Protein AF-0000000074028598 (afdb_homodimer)

Sequence (174 aa):
MNNLSNNKKEKDLVGKNFYDTMQKDMEGMIEFYQQHVELLEELKPTTNSDKKIKRETEMEMLRALTYRTEYFVYQLKSKVEKMSRPIMNNLSNNKKEKDLVGKNFYDTMQKDMEGMIEFYQQHVELLEELKPTTNSDKKIKRETEMEMLRALTYRTEYFVYQLKSKVEKMSRPI

Foldseek 3Di:
DVVVVVVVVVVVVVVVVVVVVVVVLVVVVVVVVVVLVVVVVVLPDPDPVSVVVSVVVVVVSVVVNVVSVVVVVVVVVVVVVVVPDDD/DVVVVVVVVVVVVVVVVVVVVVVVLVVVLVVVVVVLVVVVVVLPDPDPVSVVVSVVVVVVSVVVNVVSVVVSVVVVVVVVVVVPDDD

Organism: NCBI:txid312168

Nearest PDB structures (foldseek):
  7ey7-assembly1_A  TM=5.158E-01  e=6.981E+00  Escherichia phage T7
  7ey7-assembly1_A  TM=6.216E-01  e=5.497E+00  Escherichia phage T7
  9jz0-assembly1_1  TM=6.274E-01  e=9.938E+00  Escherichia phage T7
  7xw8-assembly1_A  TM=6.326E-01  e=9.229E+00  Homo sapiens

Structure (mmCIF, N/CA/C/O backbone):
data_AF-0000000074028598-model_v1
#
loop_
_entity.id
_entity.type
_entity.pdbx_description
1 polymer 'Uncharacterized protein'
#
loop_
_atom_site.group_PDB
_atom_site.id
_atom_site.type_symbol
_atom_site.label_atom_id
_atom_site.label_alt_id
_atom_site.label_comp_id
_atom_site.label_asym_id
_atom_site.label_entity_id
_atom_site.label_seq_id
_atom_site.pdbx_PDB_ins_code
_atom_site.Cartn_x
_atom_site.Cartn_y
_atom_site.Cartn_z
_atom_site.occupancy
_atom_site.B_iso_or_equiv
_atom_site.auth_seq_id
_atom_site.auth_comp_id
_atom_site.auth_asym_id
_atom_site.auth_atom_id
_atom_site.pdbx_PDB_model_num
ATOM 1 N N . MET A 1 1 ? -2.615 -35.281 -29.109 1 50.69 1 MET A N 1
ATOM 2 C CA . MET A 1 1 ? -1.271 -34.781 -28.828 1 50.69 1 MET A CA 1
ATOM 3 C C . MET A 1 1 ? -1.235 -33.281 -28.906 1 50.69 1 MET A C 1
ATOM 5 O O . MET A 1 1 ? -0.369 -32.625 -28.297 1 50.69 1 MET A O 1
ATOM 9 N N . ASN A 1 2 ? -1.992 -32.562 -29.906 1 55.59 2 ASN A N 1
ATOM 10 C CA . ASN A 1 2 ? -2 -31.125 -30.156 1 55.59 2 ASN A CA 1
ATOM 11 C C . ASN A 1 2 ? -2.67 -30.375 -29.016 1 55.59 2 ASN A C 1
ATOM 13 O O . ASN A 1 2 ? -2.363 -29.203 -28.781 1 55.59 2 ASN A O 1
ATOM 17 N N . ASN A 1 3 ? -3.635 -30.984 -28.438 1 58.72 3 ASN A N 1
ATOM 18 C CA . ASN A 1 3 ? -4.383 -30.281 -27.406 1 58.72 3 ASN A CA 1
ATOM 19 C C . ASN A 1 3 ? -3.572 -30.125 -26.125 1 58.72 3 ASN A C 1
ATOM 21 O O . ASN A 1 3 ? -3.842 -29.25 -25.312 1 58.72 3 ASN A O 1
ATOM 25 N N . LEU A 1 4 ? -2.713 -31.219 -25.844 1 54.94 4 LEU A N 1
ATOM 26 C CA . LEU A 1 4 ? -1.902 -31.109 -24.641 1 54.94 4 LEU A CA 1
ATOM 27 C C . LEU A 1 4 ? -0.91 -29.969 -24.734 1 54.94 4 LEU A C 1
ATOM 29 O O . LEU A 1 4 ? -0.64 -29.281 -23.75 1 54.94 4 LEU A O 1
ATOM 33 N N . SER A 1 5 ? -0.391 -29.797 -25.969 1 56.5 5 SER A N 1
ATOM 34 C CA . SER A 1 5 ? 0.577 -28.734 -26.141 1 56.5 5 SER A CA 1
ATOM 35 C C . SER A 1 5 ? -0.082 -27.359 -26 1 56.5 5 SER A C 1
ATOM 37 O O . SER A 1 5 ? 0.536 -26.422 -25.5 1 56.5 5 SER A O 1
ATOM 39 N N . ASN A 1 6 ? -1.291 -27.281 -26.547 1 54.94 6 ASN A N 1
ATOM 40 C CA . ASN A 1 6 ? -1.991 -26 -26.453 1 54.94 6 ASN A CA 1
ATOM 41 C C . ASN A 1 6 ? -2.361 -25.672 -25 1 54.94 6 ASN A C 1
ATOM 43 O O . ASN A 1 6 ? -2.361 -24.516 -24.609 1 54.94 6 ASN A O 1
ATOM 47 N N . ASN A 1 7 ? -2.725 -26.719 -24.281 1 50.16 7 ASN A N 1
ATOM 48 C CA . ASN A 1 7 ? -3.07 -26.469 -22.891 1 50.16 7 ASN A CA 1
ATOM 49 C C . ASN A 1 7 ? -1.851 -26.047 -22.078 1 50.16 7 ASN A C 1
ATOM 51 O O . ASN A 1 7 ? -1.97 -25.266 -21.125 1 50.16 7 ASN A O 1
ATOM 55 N N . LYS A 1 8 ? -0.751 -26.734 -22.391 1 53.56 8 LYS A N 1
ATOM 56 C CA . LYS A 1 8 ? 0.471 -26.344 -21.688 1 53.56 8 LYS A CA 1
ATOM 57 C C . LYS A 1 8 ? 0.85 -24.906 -22 1 53.56 8 LYS A C 1
ATOM 59 O O . LYS A 1 8 ? 1.271 -24.156 -21.109 1 53.56 8 LYS A O 1
ATOM 64 N N . LYS A 1 9 ? 0.757 -24.625 -23.266 1 55.47 9 LYS A N 1
ATOM 65 C CA . LYS A 1 9 ? 1.09 -23.25 -23.672 1 55.47 9 LYS A CA 1
ATOM 66 C C . LYS A 1 9 ? 0.154 -22.25 -23.016 1 55.47 9 LYS A C 1
ATOM 68 O O . LYS A 1 9 ? 0.575 -21.141 -22.656 1 55.47 9 LYS A O 1
ATOM 73 N N . GLU A 1 10 ? -1.093 -22.625 -22.844 1 50.62 10 GLU A N 1
ATOM 74 C CA . GLU A 1 10 ? -2.059 -21.703 -22.25 1 50.62 10 GLU A CA 1
ATOM 75 C C . GLU A 1 10 ? -1.789 -21.516 -20.75 1 50.62 10 GLU A C 1
ATOM 77 O O . GLU A 1 10 ? -1.885 -20.406 -20.234 1 50.62 10 GLU A O 1
ATOM 82 N N . LYS A 1 11 ? -1.539 -22.594 -20.109 1 53.56 11 LYS A N 1
ATOM 83 C CA . LYS A 1 11 ? -1.262 -22.469 -18.688 1 53.56 11 LYS A CA 1
ATOM 84 C C . LYS A 1 11 ? 0.019 -21.688 -18.438 1 53.56 11 LYS A C 1
ATOM 86 O O . LYS A 1 11 ? 0.097 -20.906 -17.484 1 53.56 11 LYS A O 1
ATOM 91 N N . ASP A 1 12 ? 0.978 -21.969 -19.219 1 52.69 12 ASP A N 1
ATOM 92 C CA . ASP A 1 12 ? 2.238 -21.25 -19.109 1 52.69 12 ASP A CA 1
ATOM 93 C C . ASP A 1 12 ? 2.029 -19.75 -19.297 1 52.69 12 ASP A C 1
ATOM 95 O O . ASP A 1 12 ? 2.658 -18.938 -18.609 1 52.69 12 ASP A O 1
ATOM 99 N N . LEU A 1 13 ? 1.139 -19.516 -20.188 1 50.75 13 LEU A N 1
ATOM 100 C CA . LEU A 1 13 ? 0.844 -18.109 -20.438 1 50.75 13 LEU A CA 1
ATOM 101 C C . LEU A 1 13 ? 0.123 -17.484 -19.25 1 50.75 13 LEU A C 1
ATOM 103 O O . LEU A 1 13 ? 0.342 -16.312 -18.938 1 50.75 13 LEU A O 1
ATOM 107 N N . VAL A 1 14 ? -0.7 -18.359 -18.688 1 50.16 14 VAL A N 1
ATOM 108 C CA . VAL A 1 14 ? -1.497 -17.828 -17.594 1 50.16 14 VAL A CA 1
ATOM 109 C C . VAL A 1 14 ? -0.593 -17.516 -16.406 1 50.16 14 VAL A C 1
ATOM 111 O O . VAL A 1 14 ? -0.738 -16.453 -15.766 1 50.16 14 VAL A O 1
ATOM 114 N N . GLY A 1 15 ? 0.356 -18.453 -16.078 1 53.25 15 GLY A N 1
ATOM 115 C CA . GLY A 1 15 ? 1.267 -18.234 -14.977 1 53.25 15 GLY A CA 1
ATOM 116 C C . GLY A 1 15 ? 2.098 -16.969 -15.125 1 53.25 15 GLY A C 1
ATOM 117 O O . GLY A 1 15 ? 2.303 -16.234 -14.164 1 53.25 15 GLY A O 1
ATOM 118 N N . LYS A 1 16 ? 2.695 -16.859 -16.375 1 57.28 16 LYS A N 1
ATOM 119 C CA . LYS A 1 16 ? 3.502 -15.68 -16.672 1 57.28 16 LYS A CA 1
ATOM 120 C C . LYS A 1 16 ? 2.693 -14.398 -16.484 1 57.28 16 LYS A C 1
ATOM 122 O O . LYS A 1 16 ? 3.199 -13.422 -15.938 1 57.28 16 LYS A O 1
ATOM 127 N N . ASN A 1 17 ? 1.341 -14.648 -16.5 1 78.19 17 ASN A N 1
ATOM 128 C CA . ASN A 1 17 ? 0.478 -13.469 -16.453 1 78.19 17 ASN A CA 1
ATOM 129 C C . ASN A 1 17 ? 0.229 -13.023 -15.016 1 78.19 17 ASN A C 1
ATOM 131 O O . ASN A 1 17 ? 0.293 -11.828 -14.711 1 78.19 17 ASN A O 1
ATOM 135 N N . PHE A 1 18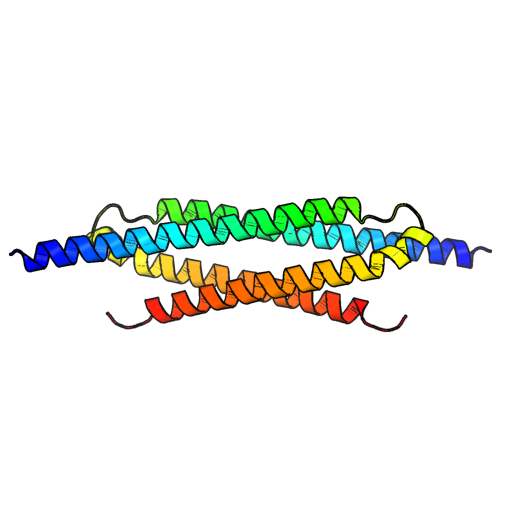 ? 0.34 -14.031 -14.086 1 83.69 18 PHE A N 1
ATOM 136 C CA . PHE A 1 18 ? 0.093 -13.695 -12.688 1 83.69 18 PHE A CA 1
ATOM 137 C C . PHE A 1 18 ? 1.277 -12.945 -12.094 1 83.69 18 PHE A C 1
ATOM 139 O O . PHE A 1 18 ? 1.108 -11.867 -11.516 1 83.69 18 PHE A O 1
ATOM 146 N N . TYR A 1 19 ? 2.432 -13.406 -12.375 1 86.69 19 TYR A N 1
ATOM 147 C CA . TYR A 1 19 ? 3.641 -12.859 -11.773 1 86.69 19 TYR A CA 1
ATOM 148 C C . TYR A 1 19 ? 3.939 -11.469 -12.328 1 86.69 19 TYR A C 1
ATOM 150 O O . TYR A 1 19 ? 4.234 -10.547 -11.562 1 86.69 19 TYR A O 1
ATOM 158 N N . ASP A 1 20 ? 3.75 -11.344 -13.555 1 88.5 20 ASP A N 1
ATOM 159 C CA . ASP A 1 20 ? 3.984 -10.047 -14.18 1 88.5 20 ASP A CA 1
ATOM 160 C C . ASP A 1 20 ? 2.971 -9.016 -13.688 1 88.5 20 ASP A C 1
ATOM 162 O O . ASP A 1 20 ? 3.336 -7.879 -13.383 1 88.5 20 ASP A O 1
ATOM 166 N N . THR A 1 21 ? 1.826 -9.414 -13.555 1 91.06 21 THR A N 1
ATOM 167 C CA . THR A 1 21 ? 0.76 -8.516 -13.133 1 91.06 21 THR A CA 1
ATOM 168 C C . THR A 1 21 ? 0.948 -8.109 -11.672 1 91.06 21 THR A C 1
ATOM 170 O O . THR A 1 21 ? 0.864 -6.926 -11.336 1 91.06 21 THR A O 1
ATOM 173 N N . MET A 1 22 ? 1.26 -9.07 -10.852 1 93.56 22 MET A N 1
ATOM 174 C CA . MET A 1 22 ? 1.458 -8.789 -9.43 1 93.56 22 MET A CA 1
ATOM 175 C C . MET A 1 22 ? 2.656 -7.871 -9.219 1 93.56 22 MET A C 1
ATOM 177 O O . MET A 1 22 ? 2.602 -6.949 -8.406 1 93.56 22 MET A O 1
ATOM 181 N N . GLN A 1 23 ? 3.699 -8.133 -9.953 1 93.94 23 GLN A N 1
ATOM 182 C CA . GLN A 1 23 ? 4.887 -7.289 -9.867 1 93.94 23 GLN A CA 1
ATOM 183 C C . GLN A 1 23 ? 4.57 -5.848 -10.258 1 93.94 23 GLN A C 1
ATOM 185 O O . GLN A 1 23 ? 4.918 -4.914 -9.531 1 93.94 23 GLN A O 1
ATOM 190 N N . LYS A 1 24 ? 3.908 -5.715 -11.312 1 94.81 24 LYS A N 1
ATOM 191 C CA . LYS A 1 24 ? 3.557 -4.383 -11.805 1 94.81 24 LYS A CA 1
ATOM 192 C C . LYS A 1 24 ? 2.654 -3.654 -10.812 1 94.81 24 LYS A C 1
ATOM 194 O O . LYS A 1 24 ? 2.828 -2.459 -10.57 1 94.81 24 LYS A O 1
ATOM 199 N N . ASP A 1 25 ? 1.697 -4.352 -10.258 1 95.88 25 ASP A N 1
ATOM 200 C CA . ASP A 1 25 ? 0.789 -3.76 -9.281 1 95.88 25 ASP A CA 1
ATOM 201 C C . ASP A 1 25 ? 1.548 -3.281 -8.047 1 95.88 25 ASP A C 1
ATOM 203 O O . ASP A 1 25 ? 1.328 -2.166 -7.57 1 95.88 25 ASP A O 1
ATOM 207 N N . MET A 1 26 ? 2.439 -4.047 -7.551 1 96.62 26 MET A N 1
ATOM 208 C CA . MET A 1 26 ? 3.209 -3.684 -6.363 1 96.62 26 MET A CA 1
ATOM 209 C C . MET A 1 26 ? 4.164 -2.535 -6.664 1 96.62 26 MET A C 1
ATOM 211 O O . MET A 1 26 ? 4.32 -1.62 -5.855 1 96.62 26 MET A O 1
ATOM 215 N N . GLU A 1 27 ? 4.75 -2.531 -7.824 1 96.56 27 GLU A N 1
ATOM 216 C CA . GLU A 1 27 ? 5.613 -1.432 -8.234 1 96.56 27 GLU A CA 1
ATOM 217 C C . GLU A 1 27 ? 4.832 -0.126 -8.352 1 96.56 27 GLU A C 1
ATOM 219 O O . GLU A 1 27 ? 5.332 0.938 -7.98 1 96.56 27 GLU A O 1
ATOM 224 N N . GLY A 1 28 ? 3.664 -0.229 -8.852 1 97.56 28 GLY A N 1
ATOM 225 C CA . GLY A 1 28 ? 2.795 0.935 -8.898 1 97.56 28 GLY A CA 1
ATOM 226 C C . GLY A 1 28 ? 2.471 1.497 -7.523 1 97.56 28 GLY A C 1
ATOM 227 O O . GLY A 1 28 ? 2.424 2.715 -7.344 1 97.56 28 GLY A O 1
ATOM 228 N N . MET A 1 29 ? 2.256 0.641 -6.582 1 97.88 29 MET A N 1
ATOM 229 C CA . MET A 1 29 ? 1.998 1.082 -5.215 1 97.88 29 MET A CA 1
ATOM 230 C C . MET A 1 29 ? 3.244 1.713 -4.602 1 97.88 29 MET A C 1
ATOM 232 O O . MET A 1 29 ? 3.152 2.721 -3.898 1 97.88 29 MET A O 1
ATOM 236 N N . ILE A 1 30 ? 4.402 1.155 -4.887 1 98 30 ILE A N 1
ATOM 237 C CA . ILE A 1 30 ? 5.664 1.696 -4.402 1 98 30 ILE A CA 1
ATOM 238 C C . ILE A 1 30 ? 5.852 3.119 -4.922 1 98 30 ILE A C 1
ATOM 240 O O . ILE A 1 30 ? 6.137 4.039 -4.152 1 98 30 ILE A O 1
ATOM 244 N N . GLU A 1 31 ? 5.625 3.295 -6.16 1 97.62 31 GLU A N 1
ATOM 245 C CA . GLU A 1 31 ? 5.754 4.613 -6.77 1 97.62 31 GLU A CA 1
ATOM 246 C C . GLU A 1 31 ? 4.766 5.602 -6.164 1 97.62 31 GLU A C 1
ATOM 248 O O . GLU A 1 31 ? 5.121 6.746 -5.871 1 97.62 31 GLU A O 1
ATOM 253 N N . PHE A 1 32 ? 3.6 5.168 -5.996 1 98.25 32 PHE A N 1
ATOM 254 C CA . PHE A 1 32 ? 2.539 5.992 -5.43 1 98.25 32 PHE A CA 1
ATOM 255 C C . PHE A 1 32 ? 2.912 6.465 -4.027 1 98.25 32 PHE A C 1
ATOM 257 O O . PHE A 1 32 ? 2.764 7.645 -3.705 1 98.25 32 PHE A O 1
ATOM 264 N N . TYR A 1 33 ? 3.404 5.598 -3.238 1 97.44 33 TYR A N 1
ATOM 265 C CA . TYR A 1 33 ? 3.791 5.965 -1.88 1 97.44 33 TYR A CA 1
ATOM 266 C C . TYR A 1 33 ? 5.02 6.867 -1.887 1 97.44 33 TYR A C 1
ATOM 268 O O . TYR A 1 33 ? 5.105 7.812 -1.098 1 97.44 33 TYR A O 1
ATOM 276 N N . GLN A 1 34 ? 5.953 6.629 -2.758 1 97.06 34 GLN A N 1
ATOM 277 C CA . GLN A 1 34 ? 7.137 7.469 -2.869 1 97.06 34 GLN A CA 1
ATOM 278 C C . GLN A 1 34 ? 6.762 8.906 -3.215 1 97.06 34 GLN A C 1
ATOM 280 O O . GLN A 1 34 ? 7.312 9.852 -2.646 1 97.06 34 GLN A O 1
ATOM 285 N N . GLN A 1 35 ? 5.871 9.07 -4.121 1 95.75 35 GLN A N 1
ATOM 286 C CA . GLN A 1 35 ? 5.391 10.398 -4.496 1 95.75 35 GLN A CA 1
ATOM 287 C C . GLN A 1 35 ? 4.777 11.117 -3.295 1 95.75 35 GLN A C 1
ATOM 289 O O . GLN A 1 35 ? 4.977 12.32 -3.119 1 95.75 35 GLN A O 1
ATOM 294 N N . HIS A 1 36 ? 4.137 10.375 -2.475 1 95.75 36 HIS A N 1
ATOM 295 C CA . HIS A 1 36 ? 3.445 11 -1.351 1 95.75 36 HIS A CA 1
ATOM 296 C C . HIS A 1 36 ? 4.406 11.266 -0.197 1 95.75 36 HIS A C 1
ATOM 298 O O . HIS A 1 36 ? 4.18 12.18 0.603 1 95.75 36 HIS A O 1
ATOM 304 N N . VAL A 1 37 ? 5.465 10.523 -0.12 1 94.12 37 VAL A N 1
ATOM 305 C CA . VAL A 1 37 ? 6.531 10.852 0.821 1 94.12 37 VAL A CA 1
ATOM 306 C C . VAL A 1 37 ? 7.164 12.188 0.434 1 94.12 37 VAL A C 1
ATOM 308 O O . VAL A 1 37 ? 7.414 13.039 1.293 1 94.12 37 VAL A O 1
ATOM 311 N N . GLU A 1 38 ? 7.367 12.383 -0.796 1 92.31 38 GLU A N 1
ATOM 312 C CA . GLU A 1 38 ? 7.922 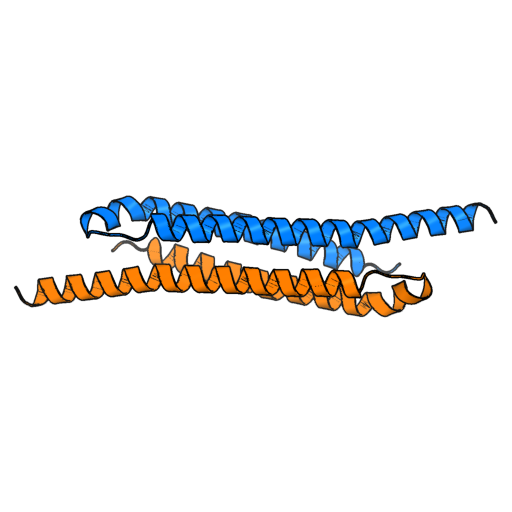13.641 -1.283 1 92.31 38 GLU A CA 1
ATOM 313 C C . GLU A 1 38 ? 6.969 14.805 -1.018 1 92.31 38 GLU A C 1
ATOM 315 O O . GLU A 1 38 ? 7.395 15.867 -0.575 1 92.31 38 GLU A O 1
ATOM 320 N N . LEU A 1 39 ? 5.695 14.562 -1.258 1 91.56 39 LEU A N 1
ATOM 321 C CA . LEU A 1 39 ? 4.676 15.578 -1.012 1 91.56 39 LEU A CA 1
ATOM 322 C C . LEU A 1 39 ? 4.633 15.961 0.465 1 91.56 39 LEU A C 1
ATOM 324 O O . LEU A 1 39 ? 4.48 17.141 0.804 1 91.56 39 LEU A O 1
ATOM 328 N N . LEU A 1 40 ? 4.73 14.984 1.329 1 89.75 40 LEU A N 1
ATOM 329 C CA . LEU A 1 40 ? 4.738 15.219 2.77 1 89.75 40 LEU A CA 1
ATOM 330 C C . LEU A 1 40 ? 5.863 16.172 3.16 1 89.75 40 LEU A C 1
ATOM 332 O O . LEU A 1 40 ? 5.68 17.047 4.016 1 89.75 40 LEU A O 1
ATOM 336 N N . GLU A 1 41 ? 6.992 16.016 2.533 1 85.44 41 GLU A N 1
ATOM 337 C CA . GLU A 1 41 ? 8.141 16.859 2.826 1 85.44 41 GLU A CA 1
ATOM 338 C C . GLU A 1 41 ? 7.875 18.312 2.422 1 85.44 41 GLU A C 1
ATOM 340 O O . GLU A 1 41 ? 8.312 19.25 3.1 1 85.44 41 GLU A O 1
ATOM 345 N N . GLU A 1 42 ? 7.066 18.5 1.39 1 84.31 42 GLU A N 1
ATOM 346 C CA . GLU A 1 42 ? 6.719 19.844 0.906 1 84.31 42 GLU A CA 1
ATOM 347 C C . GLU A 1 42 ? 5.68 20.5 1.806 1 84.31 42 GLU A C 1
ATOM 349 O O . GLU A 1 42 ? 5.621 21.719 1.903 1 84.31 42 GLU A O 1
ATOM 354 N N . LEU A 1 43 ? 4.887 19.672 2.443 1 83.5 43 LEU A N 1
ATOM 355 C CA . LEU A 1 43 ? 3.777 20.188 3.24 1 83.5 43 LEU A CA 1
ATOM 356 C C . LEU A 1 43 ? 4.234 20.516 4.656 1 83.5 43 LEU A C 1
ATOM 358 O O . LEU A 1 43 ? 3.498 21.141 5.422 1 83.5 43 LEU A O 1
ATOM 362 N N . LYS A 1 44 ? 5.375 20 5.031 1 80.81 44 LYS A N 1
ATOM 363 C CA . LYS A 1 44 ? 5.859 20.297 6.375 1 80.81 44 LYS A CA 1
ATOM 364 C C . LYS A 1 44 ? 5.82 21.797 6.652 1 80.81 44 LYS A C 1
ATOM 366 O O . LYS A 1 44 ? 6.387 22.578 5.898 1 80.81 44 LYS A O 1
ATOM 371 N N . PRO A 1 45 ? 4.98 22.062 7.77 1 74.5 45 PRO A N 1
ATOM 372 C CA . PRO A 1 45 ? 4.855 23.5 8.031 1 74.5 45 PRO A CA 1
ATOM 373 C C . PRO A 1 45 ? 6.164 24.125 8.516 1 74.5 45 PRO A C 1
ATOM 375 O O . PRO A 1 45 ? 6.918 23.484 9.258 1 74.5 45 PRO A O 1
ATOM 378 N N . THR A 1 46 ? 6.355 25.281 7.945 1 70.94 46 THR A N 1
ATOM 379 C CA . THR A 1 46 ? 7.512 26.062 8.375 1 70.94 46 THR A CA 1
ATOM 380 C C . THR A 1 46 ? 7.105 27.125 9.383 1 70.94 46 THR A C 1
ATOM 382 O O . THR A 1 46 ? 7.922 27.562 10.203 1 70.94 46 THR A O 1
ATOM 385 N N . THR A 1 47 ? 5.844 27.578 9.344 1 67.38 47 THR A N 1
ATOM 386 C CA . THR A 1 47 ? 5.301 28.562 10.266 1 67.38 47 THR A CA 1
ATOM 387 C C . THR A 1 47 ? 3.895 28.172 10.711 1 67.38 47 THR A C 1
ATOM 389 O O . THR A 1 47 ? 3.297 27.25 10.156 1 67.38 47 THR A O 1
ATOM 392 N N . ASN A 1 48 ? 3.371 28.828 11.781 1 61.09 48 ASN A N 1
ATOM 393 C CA . ASN A 1 48 ? 2.021 28.578 12.273 1 61.09 48 ASN A CA 1
ATOM 394 C C . ASN A 1 48 ? 0.97 28.875 11.203 1 61.09 48 ASN A C 1
ATOM 396 O O . ASN A 1 48 ? -0.036 28.172 11.109 1 61.09 48 ASN A O 1
ATOM 400 N N . SER A 1 49 ? 1.109 30.016 10.5 1 60.97 49 SER A N 1
ATOM 401 C CA . SER A 1 49 ? 0.19 30.391 9.43 1 60.97 49 SER A CA 1
ATOM 402 C C . SER A 1 49 ? 0.155 29.328 8.336 1 60.97 49 SER A C 1
ATOM 404 O O . SER A 1 49 ? -0.89 29.078 7.73 1 60.97 49 SER A O 1
ATOM 406 N N . ASP A 1 50 ? 1.237 28.547 8.203 1 62.62 50 ASP A N 1
ATOM 407 C CA . ASP A 1 50 ? 1.379 27.484 7.203 1 62.62 50 ASP A CA 1
ATOM 408 C C . ASP A 1 50 ? 0.54 26.266 7.574 1 62.62 50 ASP A C 1
ATOM 410 O O . ASP A 1 50 ? 0.041 25.562 6.695 1 62.62 50 ASP A O 1
ATOM 414 N N . LYS A 1 51 ? 0.309 26.281 8.789 1 62.31 51 LYS A N 1
ATOM 415 C CA . LYS A 1 51 ? -0.317 25.062 9.297 1 62.31 51 LYS A CA 1
ATOM 416 C C . LYS A 1 51 ? -1.766 24.953 8.828 1 62.31 51 LYS A C 1
ATOM 418 O O . LYS A 1 51 ? -2.213 23.875 8.422 1 62.31 51 LYS A O 1
ATOM 423 N N . LYS A 1 52 ? -2.531 26.062 8.93 1 63 52 LYS A N 1
ATOM 424 C CA . LYS A 1 52 ? -3.943 26.031 8.562 1 63 52 LYS A CA 1
ATOM 425 C C . LYS A 1 52 ? -4.117 25.75 7.07 1 63 52 LYS A C 1
ATOM 427 O O . LYS A 1 52 ? -4.988 24.969 6.676 1 63 52 LYS A O 1
ATOM 432 N N . ILE A 1 53 ? -3.254 26.375 6.332 1 61.5 53 ILE A N 1
ATOM 433 C CA . ILE A 1 53 ? -3.379 26.312 4.879 1 61.5 53 ILE A CA 1
ATOM 434 C C . ILE A 1 53 ? -3.066 24.906 4.398 1 61.5 53 ILE A C 1
ATOM 436 O O . ILE A 1 53 ? -3.678 24.422 3.443 1 61.5 53 ILE A O 1
ATOM 440 N N . LYS A 1 54 ? -2.357 24.328 5.32 1 76.25 54 LYS A N 1
ATOM 441 C CA . LYS A 1 54 ? -1.885 23.047 4.773 1 76.25 54 LYS A CA 1
ATOM 442 C C . LYS A 1 54 ? -2.734 21.891 5.277 1 76.25 54 LYS A C 1
ATOM 444 O O . LYS A 1 54 ? -2.588 20.766 4.805 1 76.25 54 LYS A O 1
ATOM 449 N N . ARG A 1 55 ? -3.754 22.281 6.121 1 77.75 55 ARG A N 1
ATOM 450 C CA . ARG A 1 55 ? -4.598 21.234 6.688 1 77.75 55 ARG A CA 1
ATOM 451 C C . ARG A 1 55 ? -5.477 20.609 5.617 1 77.75 55 ARG A C 1
ATOM 453 O O . ARG A 1 55 ? -5.633 19.375 5.578 1 77.75 55 ARG A O 1
ATOM 460 N N . GLU A 1 56 ? -5.973 21.391 4.801 1 78.75 56 GLU A N 1
ATOM 461 C CA . GLU A 1 56 ? -6.828 20.891 3.73 1 78.75 56 GLU A CA 1
ATOM 462 C C . GLU A 1 56 ? -6.043 20 2.768 1 78.75 56 GLU A C 1
ATOM 464 O O . GLU A 1 56 ? -6.52 18.938 2.359 1 78.75 56 GLU A O 1
ATOM 469 N N . THR A 1 57 ? -4.859 20.375 2.498 1 84.62 57 THR A N 1
ATOM 470 C CA . THR A 1 57 ? -4.008 19.609 1.605 1 84.62 57 THR A CA 1
ATOM 471 C C . THR A 1 57 ? -3.605 18.281 2.252 1 84.62 57 THR A C 1
ATOM 473 O O . THR A 1 57 ? -3.539 17.25 1.58 1 84.62 57 THR A O 1
ATOM 476 N N . GLU A 1 58 ? -3.457 18.266 3.52 1 85.75 58 GLU A N 1
ATOM 477 C CA . GLU A 1 58 ? -3.158 17.062 4.273 1 85.75 58 GLU A CA 1
ATOM 478 C C . GLU A 1 58 ? -4.32 16.078 4.215 1 85.75 58 GLU A C 1
ATOM 480 O O . GLU A 1 58 ? -4.117 14.875 3.988 1 85.75 58 GLU A O 1
ATOM 485 N N . MET A 1 59 ? -5.488 16.641 4.371 1 88.06 59 MET A N 1
ATOM 486 C CA . MET A 1 59 ? -6.68 15.797 4.352 1 88.06 59 MET A CA 1
ATOM 487 C C . MET A 1 59 ? -6.883 15.172 2.973 1 88.06 59 MET A C 1
ATOM 489 O O . MET A 1 59 ? -7.25 14.008 2.863 1 88.06 59 MET A O 1
ATOM 493 N N . GLU A 1 60 ? -6.637 15.914 2.029 1 89.31 60 GLU A N 1
ATOM 494 C CA . GLU A 1 60 ? -6.762 15.406 0.665 1 89.31 60 GLU A CA 1
ATOM 495 C C . GLU A 1 60 ? -5.734 14.312 0.384 1 89.31 60 GLU A C 1
ATOM 497 O O . GLU A 1 60 ? -6.055 13.305 -0.245 1 89.31 60 GLU A O 1
ATOM 502 N N . MET A 1 61 ? -4.543 14.484 0.864 1 92.56 61 MET A N 1
ATOM 503 C CA . MET A 1 61 ? -3.492 13.477 0.726 1 92.56 61 MET A CA 1
ATOM 504 C C . MET A 1 61 ? -3.893 12.18 1.409 1 92.56 61 MET A C 1
ATOM 506 O O . MET A 1 61 ? -3.754 11.102 0.829 1 92.56 61 MET A O 1
ATOM 510 N N . LEU A 1 62 ? -4.457 12.312 2.596 1 93.81 62 LEU A N 1
ATOM 511 C CA . LEU A 1 62 ? -4.863 11.125 3.344 1 93.81 62 LEU A CA 1
ATOM 512 C C . LEU A 1 62 ? -6.012 10.406 2.641 1 93.81 62 LEU A C 1
ATOM 514 O O . LEU A 1 62 ? -6.047 9.18 2.6 1 93.81 62 LEU A O 1
ATOM 518 N N . ARG A 1 63 ? -6.883 11.133 2.047 1 93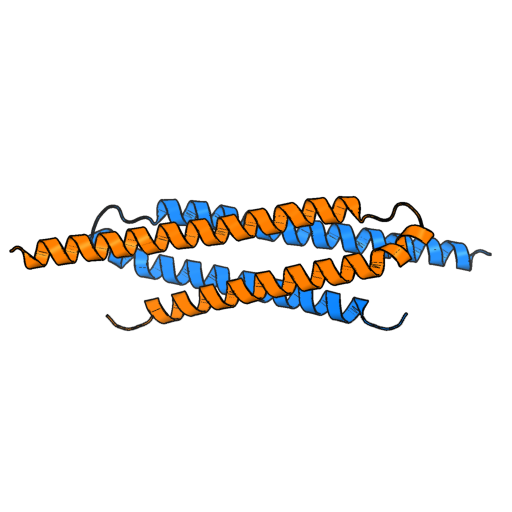.5 63 ARG A N 1
ATOM 519 C CA . ARG A 1 63 ? -8.008 10.539 1.331 1 93.5 63 ARG A CA 1
ATOM 520 C C . ARG A 1 63 ? -7.531 9.812 0.076 1 93.5 63 ARG A C 1
ATOM 522 O O . ARG A 1 63 ? -8.008 8.719 -0.228 1 93.5 63 ARG A O 1
ATOM 529 N N . ALA A 1 64 ? -6.633 10.438 -0.62 1 95.69 64 ALA A N 1
ATOM 530 C CA . ALA A 1 64 ? -6.066 9.805 -1.807 1 95.69 64 ALA A CA 1
ATOM 531 C C . ALA A 1 64 ? -5.344 8.508 -1.445 1 95.69 64 ALA A C 1
ATOM 533 O O . ALA A 1 64 ? -5.527 7.48 -2.109 1 95.69 64 ALA A O 1
ATOM 534 N N . LEU A 1 65 ? -4.547 8.555 -0.413 1 97.5 65 LEU A N 1
ATOM 535 C CA . LEU A 1 65 ? -3.844 7.375 0.081 1 97.5 65 LEU A CA 1
ATOM 536 C C . LEU A 1 65 ? -4.828 6.273 0.454 1 97.5 65 LEU A C 1
ATOM 538 O O . LEU A 1 65 ? -4.641 5.113 0.082 1 97.5 65 LEU A O 1
ATOM 542 N N . THR A 1 66 ? -5.887 6.609 1.101 1 97.44 66 THR A N 1
ATOM 543 C CA . THR A 1 66 ? -6.887 5.645 1.532 1 97.44 66 THR A CA 1
ATOM 544 C C . THR A 1 66 ? -7.566 4.992 0.329 1 97.44 66 THR A C 1
ATOM 546 O O . THR A 1 66 ? -7.633 3.766 0.235 1 97.44 66 THR A O 1
ATOM 549 N N . TYR A 1 67 ? -7.977 5.836 -0.525 1 97.81 67 TYR A N 1
ATOM 550 C CA . TYR A 1 67 ? -8.719 5.352 -1.684 1 97.81 67 TYR A CA 1
ATOM 551 C C . TYR A 1 67 ? -7.867 4.395 -2.512 1 97.81 67 TYR A C 1
ATOM 553 O O . TYR A 1 67 ? -8.297 3.283 -2.826 1 97.81 67 TYR A O 1
ATOM 561 N N . ARG A 1 68 ? -6.645 4.727 -2.863 1 97.88 68 ARG A N 1
ATOM 562 C CA . ARG A 1 68 ? -5.773 3.912 -3.707 1 97.88 68 ARG A CA 1
ATOM 563 C C . ARG A 1 68 ? -5.395 2.611 -3.008 1 97.88 68 ARG A C 1
ATOM 565 O O . ARG A 1 68 ? -5.359 1.551 -3.637 1 97.88 68 ARG A O 1
ATOM 572 N N . THR A 1 69 ? -5.137 2.699 -1.759 1 98.31 69 THR A N 1
ATOM 573 C CA . THR A 1 69 ? -4.75 1.508 -1.011 1 98.31 69 THR A CA 1
ATOM 574 C C . THR A 1 69 ? -5.934 0.552 -0.872 1 98.31 69 THR A C 1
ATOM 576 O O . THR A 1 69 ? -5.773 -0.664 -1.001 1 98.31 69 THR A O 1
ATOM 579 N N . GLU A 1 70 ? -7.148 1.06 -0.666 1 97.75 70 GLU A N 1
ATOM 580 C CA . GLU A 1 70 ? -8.352 0.235 -0.604 1 97.75 70 GLU A CA 1
ATOM 581 C C . GLU A 1 70 ? -8.609 -0.464 -1.936 1 97.75 70 GLU A C 1
ATOM 583 O O . GLU A 1 70 ? -8.984 -1.639 -1.963 1 97.75 70 GLU A O 1
ATOM 588 N N . TYR A 1 71 ? -8.43 0.279 -2.936 1 97.88 71 TYR A N 1
ATOM 589 C CA . TYR A 1 71 ? -8.609 -0.31 -4.258 1 97.88 71 TYR A CA 1
ATOM 590 C C . TYR A 1 71 ? -7.641 -1.467 -4.477 1 97.88 71 TYR A C 1
ATOM 592 O O . TYR A 1 71 ? -8.016 -2.502 -5.031 1 97.88 71 TYR A O 1
ATOM 600 N N . PHE A 1 72 ? -6.438 -1.342 -4.008 1 98.19 72 PHE A N 1
ATOM 601 C CA . PHE A 1 72 ? -5.453 -2.408 -4.148 1 98.19 72 PHE A CA 1
ATOM 602 C C . PHE A 1 72 ? -5.848 -3.621 -3.312 1 98.19 72 PHE A C 1
ATOM 604 O O . PHE A 1 72 ? -5.711 -4.762 -3.76 1 98.19 72 PHE A O 1
ATOM 611 N N . VAL A 1 73 ? -6.41 -3.428 -2.168 1 97.56 73 VAL A N 1
ATOM 612 C CA . VAL A 1 73 ? -6.914 -4.52 -1.344 1 97.56 73 VAL A CA 1
ATOM 613 C C . VAL A 1 73 ? -7.992 -5.289 -2.107 1 97.56 73 VAL A C 1
ATOM 615 O O . VAL A 1 73 ? -7.996 -6.523 -2.113 1 97.56 73 VAL A O 1
ATOM 618 N N . TYR A 1 74 ? -8.812 -4.504 -2.703 1 97.06 74 TYR A N 1
ATOM 619 C CA . TYR A 1 74 ? -9.867 -5.125 -3.49 1 97.06 74 TYR A CA 1
ATOM 620 C C . TYR A 1 74 ? -9.289 -6.012 -4.586 1 97.06 74 TYR A C 1
ATOM 622 O O . TYR A 1 74 ? -9.75 -7.137 -4.789 1 97.06 74 TYR A O 1
ATOM 630 N N . GLN A 1 75 ? -8.289 -5.633 -5.27 1 94.69 75 GLN A N 1
ATOM 631 C CA . GLN A 1 75 ? -7.629 -6.398 -6.32 1 94.69 75 GLN A CA 1
ATOM 632 C C . GLN A 1 75 ? -6.977 -7.66 -5.758 1 94.69 75 GLN A C 1
ATOM 634 O O . GLN A 1 75 ? -7.086 -8.734 -6.352 1 94.69 75 GLN A O 1
ATOM 639 N N . LEU A 1 76 ? -6.32 -7.523 -4.652 1 96 76 LEU A N 1
ATOM 640 C CA . LEU A 1 76 ? -5.668 -8.656 -4.004 1 96 76 LEU A CA 1
ATOM 641 C C . LEU A 1 76 ? -6.688 -9.719 -3.607 1 96 76 LEU A C 1
ATOM 643 O O . LEU A 1 76 ? -6.496 -10.906 -3.889 1 96 76 LEU A O 1
ATOM 647 N N . LYS A 1 77 ? -7.754 -9.281 -3.039 1 94.38 77 LYS A N 1
ATOM 648 C CA . LYS A 1 77 ? -8.789 -10.219 -2.604 1 94.38 77 LYS A CA 1
ATOM 649 C C . LYS A 1 77 ? -9.406 -10.945 -3.793 1 94.38 77 LYS A C 1
ATOM 651 O O . LYS A 1 77 ? -9.695 -12.141 -3.717 1 94.38 77 LYS A O 1
ATOM 656 N N . SER A 1 78 ? -9.617 -10.25 -4.848 1 91.44 78 SER A N 1
ATOM 657 C CA . SER A 1 78 ? -10.125 -10.859 -6.07 1 91.44 78 SER A CA 1
ATOM 658 C C . SER A 1 78 ? -9.188 -11.953 -6.582 1 91.44 78 SER A C 1
ATOM 660 O O . SER A 1 78 ? -9.648 -13.016 -7.016 1 91.44 78 SER A O 1
ATOM 662 N N . LYS A 1 79 ? -7.914 -11.758 -6.488 1 89.62 79 LYS A N 1
ATOM 663 C CA . LYS A 1 79 ? -6.918 -12.727 -6.93 1 89.62 79 LYS A CA 1
ATOM 664 C C . LYS A 1 79 ? -6.898 -13.953 -6.016 1 89.62 79 LYS A C 1
ATOM 666 O O . LYS A 1 79 ? -6.797 -15.086 -6.488 1 89.62 79 LYS A O 1
ATOM 671 N N . VAL A 1 80 ? -7.023 -13.742 -4.727 1 87.69 80 VAL A N 1
ATOM 672 C CA . VAL A 1 80 ? -7.09 -14.828 -3.76 1 87.69 80 VAL A CA 1
ATOM 673 C C . VAL A 1 80 ? -8.305 -15.703 -4.051 1 87.69 80 VAL A C 1
ATOM 675 O O . VAL A 1 80 ? -8.203 -16.938 -4.059 1 87.69 80 VAL A O 1
ATOM 678 N N . GLU A 1 81 ? -9.422 -15.109 -4.316 1 86.94 81 GLU A N 1
ATOM 679 C CA . GLU A 1 81 ? -10.648 -15.844 -4.613 1 86.94 81 GLU A CA 1
ATOM 680 C C . GLU A 1 81 ? -10.508 -16.672 -5.883 1 86.94 81 GLU A C 1
ATOM 682 O O . GLU A 1 81 ? -10.906 -17.844 -5.914 1 86.94 81 GLU A O 1
ATOM 687 N N . LYS A 1 82 ? -9.898 -16.125 -6.832 1 84.88 82 LYS A N 1
ATOM 688 C CA . LYS A 1 82 ? -9.711 -16.828 -8.102 1 84.88 82 LYS A CA 1
ATOM 689 C C . LYS A 1 82 ? -8.766 -18.016 -7.941 1 84.88 82 LYS A C 1
ATOM 691 O O . LYS A 1 82 ? -8.992 -19.078 -8.523 1 84.88 82 LYS A O 1
ATOM 696 N N . MET A 1 83 ? -7.812 -17.906 -7.156 1 81.81 83 MET A N 1
ATOM 697 C CA . MET A 1 83 ? -6.816 -18.953 -6.969 1 81.81 83 MET A CA 1
ATOM 698 C C . MET A 1 83 ? -7.359 -20.062 -6.078 1 81.81 83 MET A C 1
ATOM 700 O O . MET A 1 83 ? -6.891 -21.203 -6.145 1 81.81 83 MET A O 1
ATOM 704 N N . SER A 1 84 ? -8.266 -19.719 -5.203 1 74.94 84 SER A N 1
ATOM 705 C CA . SER A 1 84 ? -8.812 -20.688 -4.254 1 74.94 84 SER A CA 1
ATOM 706 C C . SER A 1 84 ? -9.867 -21.562 -4.906 1 74.94 84 SER A C 1
ATOM 708 O O . SER A 1 84 ? -10.336 -22.531 -4.305 1 74.94 84 SER A O 1
ATOM 710 N N . ARG A 1 85 ? -10.188 -21.172 -6.102 1 68.19 85 ARG A N 1
ATOM 711 C CA . ARG A 1 85 ? -11.164 -22.016 -6.789 1 68.19 85 ARG A CA 1
ATOM 712 C C . ARG A 1 85 ? -10.547 -23.344 -7.203 1 68.19 85 ARG A C 1
ATOM 714 O O . ARG A 1 85 ? -9.398 -23.391 -7.633 1 68.19 85 ARG A O 1
ATOM 721 N N . PRO A 1 86 ? -11.281 -24.438 -6.777 1 60.59 86 PRO A N 1
ATOM 722 C CA . PRO A 1 86 ? -10.797 -25.75 -7.223 1 60.59 86 PRO A CA 1
ATOM 723 C C . PRO A 1 86 ? -10.578 -25.812 -8.734 1 60.59 86 PRO A C 1
ATOM 725 O O . PRO A 1 86 ? -11.289 -25.156 -9.492 1 60.59 86 PRO A O 1
ATOM 728 N N . ILE A 1 87 ? -9.281 -26.266 -9.188 1 50.44 87 ILE A N 1
ATOM 729 C CA . ILE A 1 87 ? -9.047 -26.516 -10.609 1 50.44 87 ILE A CA 1
ATOM 730 C C . ILE A 1 87 ? -10.078 -27.5 -11.141 1 50.44 87 ILE A C 1
ATOM 732 O O . ILE A 1 87 ? -10.312 -28.547 -10.547 1 50.44 87 ILE A O 1
ATOM 736 N N . MET B 1 1 ? 1.704 34.875 29.016 1 51.91 1 MET B N 1
ATOM 737 C CA . MET B 1 1 ? 2.721 34.812 27.969 1 51.91 1 MET B CA 1
ATOM 738 C C . MET B 1 1 ? 3.312 33.406 27.844 1 51.91 1 MET B C 1
ATOM 740 O O . MET B 1 1 ? 3.814 33.031 26.781 1 51.91 1 MET B O 1
ATOM 744 N N . ASN B 1 2 ? 3.508 32.625 29.016 1 57.69 2 ASN B N 1
ATOM 745 C CA . ASN B 1 2 ? 4.117 31.312 29.078 1 57.69 2 ASN B CA 1
ATOM 746 C C . ASN B 1 2 ? 3.223 30.25 28.453 1 57.69 2 ASN B C 1
ATOM 748 O O . ASN B 1 2 ? 3.715 29.234 27.953 1 57.69 2 ASN B O 1
ATOM 752 N N . ASN B 1 3 ? 1.945 30.469 28.562 1 59.22 3 ASN B N 1
ATOM 753 C CA . ASN B 1 3 ? 1.034 29.438 28.078 1 59.22 3 ASN B CA 1
ATOM 754 C C . ASN B 1 3 ? 0.988 29.422 26.547 1 59.22 3 ASN B C 1
ATOM 756 O O . ASN B 1 3 ? 0.684 28.375 25.953 1 59.22 3 ASN B O 1
ATOM 760 N N . LEU B 1 4 ? 1.196 30.656 25.938 1 56.19 4 LEU B N 1
ATOM 761 C CA . LEU B 1 4 ? 1.176 30.703 24.484 1 56.19 4 LEU B CA 1
ATOM 762 C C . LEU B 1 4 ? 2.365 29.953 23.906 1 56.19 4 LEU B C 1
ATOM 764 O O . LEU B 1 4 ? 2.238 29.281 22.875 1 56.19 4 LEU B O 1
ATOM 768 N N . SER B 1 5 ? 3.479 30.125 24.625 1 57.41 5 SER B N 1
ATOM 769 C CA . SER B 1 5 ? 4.68 29.453 24.141 1 57.41 5 SER B CA 1
ATOM 770 C C . SER B 1 5 ? 4.551 27.938 24.266 1 57.41 5 SER B C 1
ATOM 772 O O . SER B 1 5 ? 5.047 27.203 23.422 1 57.41 5 SER B O 1
ATOM 774 N N . ASN B 1 6 ? 3.918 27.547 25.375 1 55.81 6 ASN B N 1
ATOM 775 C CA . ASN B 1 6 ? 3.752 26.125 25.562 1 55.81 6 ASN B CA 1
ATOM 776 C C . ASN B 1 6 ? 2.791 25.516 24.547 1 55.81 6 ASN B C 1
ATOM 778 O O . ASN B 1 6 ? 2.988 24.391 24.094 1 55.81 6 ASN B O 1
ATOM 782 N N . ASN B 1 7 ? 1.761 26.297 24.219 1 51.03 7 ASN B N 1
ATOM 783 C CA . ASN B 1 7 ? 0.816 25.781 23.234 1 51.03 7 ASN B CA 1
ATOM 784 C C . ASN B 1 7 ? 1.451 25.688 21.844 1 51.03 7 ASN B C 1
ATOM 786 O O . ASN B 1 7 ? 1.132 24.781 21.078 1 51.03 7 ASN B O 1
ATOM 790 N N . LYS B 1 8 ? 2.283 26.719 21.578 1 54.75 8 LYS B N 1
ATOM 791 C CA . LYS B 1 8 ? 2.979 26.672 20.297 1 54.75 8 LYS B CA 1
ATOM 792 C C . LYS B 1 8 ? 3.926 25.469 20.219 1 54.75 8 LYS B C 1
ATOM 794 O O . LYS B 1 8 ? 4.012 24.797 19.203 1 54.75 8 LYS B O 1
ATOM 799 N N . LYS B 1 9 ? 4.598 25.297 21.281 1 57.53 9 LYS B N 1
ATOM 800 C CA . LYS B 1 9 ? 5.535 24.172 21.344 1 57.53 9 LYS B CA 1
ATOM 801 C C . LYS B 1 9 ? 4.805 22.844 21.219 1 57.53 9 LYS B C 1
ATOM 803 O O . LYS B 1 9 ? 5.309 21.906 20.609 1 57.53 9 LYS B O 1
ATOM 808 N N . GLU B 1 10 ? 3.631 22.812 21.781 1 51.75 10 GLU B N 1
ATOM 809 C CA . GLU B 1 10 ? 2.865 21.578 21.719 1 51.75 10 GLU B CA 1
ATOM 810 C C . GLU B 1 10 ? 2.338 21.297 2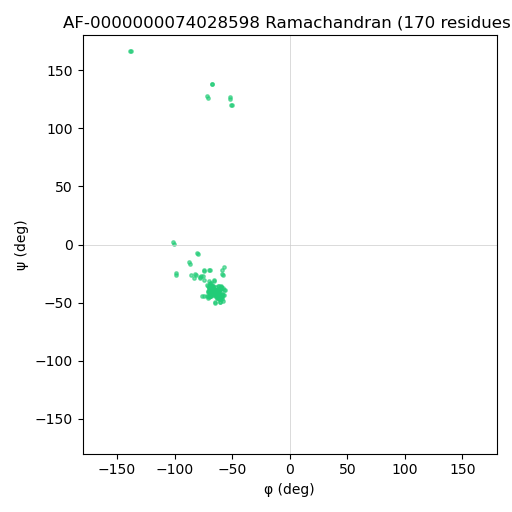0.312 1 51.75 10 GLU B C 1
ATOM 812 O O . GLU B 1 10 ? 2.373 20.172 19.844 1 51.75 10 GLU B O 1
ATOM 817 N N . LYS B 1 11 ? 1.831 22.328 19.703 1 54.72 11 LYS B N 1
ATOM 818 C 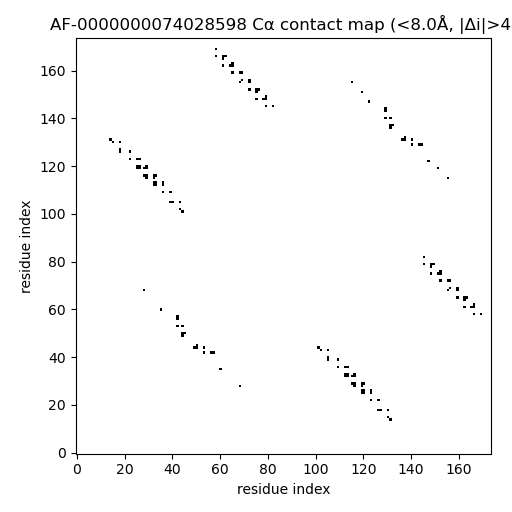CA . LYS B 1 11 ? 1.323 22.156 18.344 1 54.72 11 LYS B CA 1
ATOM 819 C C . LYS B 1 11 ? 2.447 21.781 17.391 1 54.72 11 LYS B C 1
ATOM 821 O O . LYS B 1 11 ? 2.256 20.953 16.484 1 54.72 11 LYS B O 1
ATOM 826 N N . ASP B 1 12 ? 3.533 22.422 17.531 1 53.62 12 ASP B N 1
ATOM 827 C CA . ASP B 1 12 ? 4.695 22.125 16.703 1 53.62 12 ASP B CA 1
ATOM 828 C C . ASP B 1 12 ? 5.133 20.672 16.875 1 53.62 12 ASP B C 1
ATOM 830 O O . ASP B 1 12 ? 5.516 20.016 15.898 1 53.62 12 ASP B O 1
ATOM 834 N N . LEU B 1 13 ? 4.977 20.281 18.078 1 51.91 13 LEU B N 1
ATOM 835 C CA . LEU B 1 13 ? 5.359 18.891 18.359 1 51.91 13 LEU B CA 1
ATOM 836 C C . LEU B 1 13 ? 4.375 17.922 17.719 1 51.91 13 LEU B C 1
ATOM 838 O O . LEU B 1 13 ? 4.773 16.859 17.234 1 51.91 13 LEU B O 1
ATOM 842 N N . VAL B 1 14 ? 3.123 18.453 17.766 1 51.16 14 VAL B N 1
ATOM 843 C CA . VAL B 1 14 ? 2.1 17.562 17.234 1 51.16 14 VAL B CA 1
ATOM 844 C C . VAL B 1 14 ? 2.266 17.422 15.727 1 51.16 14 VAL B C 1
ATOM 846 O O . VAL B 1 14 ? 2.172 16.328 15.18 1 51.16 14 VAL B O 1
ATOM 849 N N . GLY B 1 15 ? 2.494 18.578 15.055 1 53.75 15 GLY B N 1
ATOM 850 C CA . GLY B 1 15 ? 2.686 18.547 13.609 1 53.75 15 GLY B CA 1
ATOM 851 C C . GLY B 1 15 ? 3.857 17.688 13.18 1 53.75 15 GLY B C 1
ATOM 852 O O . GLY B 1 15 ? 3.76 16.938 12.203 1 53.75 15 GLY B O 1
ATOM 853 N N . LYS B 1 16 ? 4.984 17.938 13.93 1 58.81 16 LYS B N 1
ATOM 854 C CA . LYS B 1 16 ? 6.18 17.141 13.633 1 58.81 16 LYS B CA 1
ATOM 855 C C . LYS B 1 16 ? 5.914 15.656 13.805 1 58.81 16 LYS B C 1
ATOM 857 O O . LYS B 1 16 ? 6.359 14.844 12.992 1 58.81 16 LYS B O 1
ATOM 862 N N . ASN B 1 17 ? 4.844 15.453 14.617 1 78.25 17 ASN B N 1
ATOM 863 C CA . ASN B 1 17 ? 4.562 14.055 14.938 1 78.25 17 ASN B CA 1
ATOM 864 C C . ASN B 1 17 ? 3.754 13.383 13.836 1 78.25 17 ASN B C 1
ATOM 866 O O . ASN B 1 17 ? 4.066 12.258 13.43 1 78.25 17 ASN B O 1
ATOM 870 N N . PHE B 1 18 ? 2.934 14.227 13.117 1 83.94 18 PHE B N 1
ATOM 871 C CA . PHE B 1 18 ? 2.105 13.672 12.055 1 83.94 18 PHE B CA 1
ATOM 872 C C . PHE B 1 18 ? 2.949 13.336 10.836 1 83.94 18 PHE B C 1
ATOM 874 O O . PHE B 1 18 ? 2.891 12.211 10.32 1 83.94 18 PHE B O 1
ATOM 881 N N . TYR B 1 19 ? 3.809 14.211 10.492 1 86.62 19 TYR B N 1
ATOM 882 C CA . TYR B 1 19 ? 4.594 14.062 9.266 1 86.62 19 TYR B CA 1
ATOM 883 C C . TYR B 1 19 ? 5.617 12.945 9.406 1 86.62 19 TYR B C 1
ATOM 885 O O . TYR B 1 19 ? 5.758 12.109 8.508 1 86.62 19 TYR B O 1
ATOM 893 N N . ASP B 1 20 ? 6.184 12.891 10.523 1 88.38 20 ASP B N 1
ATOM 894 C CA . ASP B 1 20 ? 7.164 11.844 10.766 1 88.38 20 ASP B CA 1
ATOM 895 C C . ASP B 1 20 ? 6.5 10.469 10.781 1 88.38 20 ASP B C 1
ATOM 897 O O . ASP B 1 20 ? 7.016 9.516 10.195 1 88.38 20 ASP B O 1
ATOM 901 N N . THR B 1 21 ? 5.418 10.414 11.344 1 91 21 THR B N 1
ATOM 902 C CA . THR B 1 21 ? 4.703 9.148 11.469 1 91 21 THR B CA 1
ATOM 903 C C . THR B 1 21 ? 4.199 8.68 10.102 1 91 21 THR B C 1
ATOM 905 O O . THR B 1 21 ? 4.379 7.52 9.734 1 91 21 THR B O 1
ATOM 908 N N . MET B 1 22 ? 3.637 9.602 9.352 1 93.31 22 MET B N 1
ATOM 909 C CA . MET B 1 22 ? 3.117 9.258 8.031 1 93.31 22 MET B CA 1
ATOM 910 C C . MET B 1 22 ? 4.242 8.82 7.098 1 93.31 22 MET B C 1
ATOM 912 O O . MET B 1 22 ? 4.09 7.859 6.34 1 93.31 22 MET B O 1
ATOM 916 N N . GLN B 1 23 ? 5.328 9.508 7.184 1 93.88 23 GLN B N 1
ATOM 917 C CA . GLN B 1 23 ? 6.484 9.148 6.367 1 93.88 23 GLN B CA 1
ATOM 918 C C . GLN B 1 23 ? 6.977 7.742 6.699 1 93.88 23 GLN B C 1
ATOM 920 O O . GLN B 1 23 ? 7.184 6.926 5.801 1 93.88 23 GLN B O 1
ATOM 925 N N . LYS B 1 24 ? 7.094 7.484 7.93 1 94.88 24 LYS B N 1
ATOM 926 C CA . LYS B 1 24 ? 7.57 6.18 8.375 1 94.88 24 LYS B CA 1
ATOM 927 C C . LYS B 1 24 ? 6.613 5.07 7.957 1 94.88 24 LYS B C 1
ATOM 929 O O . LYS B 1 24 ? 7.043 3.998 7.531 1 94.88 24 LYS B O 1
ATOM 934 N N . ASP B 1 25 ? 5.332 5.32 8.094 1 95.88 25 ASP B N 1
ATOM 935 C CA . ASP B 1 25 ? 4.324 4.336 7.707 1 95.88 25 ASP B CA 1
ATOM 936 C C . ASP B 1 25 ? 4.402 4.031 6.211 1 95.88 25 ASP B C 1
ATOM 938 O O . ASP B 1 25 ? 4.375 2.867 5.809 1 95.88 25 ASP B O 1
ATOM 942 N N . MET B 1 26 ? 4.539 5.008 5.395 1 96.62 26 MET B N 1
ATOM 943 C CA . MET B 1 26 ? 4.613 4.816 3.951 1 96.62 26 MET B CA 1
ATOM 944 C C . MET B 1 26 ? 5.918 4.133 3.559 1 96.62 26 MET B C 1
ATOM 946 O O . MET B 1 26 ? 5.93 3.248 2.699 1 96.62 26 MET B O 1
ATOM 950 N N . GLU B 1 27 ? 6.988 4.453 4.223 1 96.56 27 GLU B N 1
ATOM 951 C CA . GLU B 1 27 ? 8.266 3.793 3.979 1 96.56 27 GLU B CA 1
ATOM 952 C C . GLU B 1 27 ? 8.203 2.312 4.348 1 96.56 27 GLU B C 1
ATOM 954 O O . GLU B 1 27 ? 8.773 1.47 3.65 1 96.56 27 GLU B O 1
ATOM 959 N N . GLY B 1 28 ? 7.543 2.053 5.398 1 97.5 28 GLY B N 1
ATOM 960 C CA . GLY B 1 28 ? 7.324 0.666 5.773 1 97.5 28 GLY B CA 1
ATOM 961 C C . GLY B 1 28 ? 6.543 -0.119 4.734 1 97.5 28 GLY B C 1
ATOM 962 O O . GLY B 1 28 ? 6.852 -1.282 4.469 1 97.5 28 GLY B O 1
ATOM 963 N N . MET B 1 29 ? 5.562 0.491 4.164 1 97.88 29 MET B N 1
ATOM 964 C CA . MET B 1 29 ? 4.793 -0.159 3.105 1 97.88 29 MET B CA 1
ATOM 965 C C . MET B 1 29 ? 5.648 -0.364 1.859 1 97.88 29 MET B C 1
ATOM 967 O O . MET B 1 29 ? 5.57 -1.41 1.212 1 97.88 29 MET B O 1
ATOM 971 N N . ILE B 1 30 ? 6.488 0.6 1.54 1 98 30 ILE B N 1
ATOM 972 C CA . ILE B 1 30 ? 7.387 0.503 0.396 1 98 30 ILE B CA 1
ATOM 973 C C . ILE B 1 30 ? 8.328 -0.684 0.579 1 98 30 ILE B C 1
ATOM 975 O O . ILE B 1 30 ? 8.469 -1.518 -0.319 1 98 30 ILE B O 1
ATOM 979 N N . GLU B 1 31 ? 8.867 -0.771 1.707 1 97.69 31 GLU B N 1
ATOM 980 C CA . GLU B 1 31 ? 9.773 -1.875 2.002 1 97.69 31 GLU B CA 1
ATOM 981 C C . GLU B 1 31 ? 9.055 -3.219 1.916 1 97.69 31 GLU B C 1
ATOM 983 O O . GLU B 1 31 ? 9.586 -4.18 1.352 1 97.69 31 GLU B O 1
ATOM 988 N N . PHE B 1 32 ? 7.941 -3.268 2.459 1 98.19 32 PHE B N 1
ATOM 989 C CA . PHE B 1 32 ? 7.133 -4.48 2.463 1 98.19 32 PHE B CA 1
ATOM 990 C C . PHE B 1 32 ? 6.836 -4.941 1.041 1 98.19 32 PHE B C 1
ATOM 992 O O . PHE B 1 32 ? 6.98 -6.121 0.721 1 98.19 32 PHE B O 1
ATOM 999 N N . TYR B 1 33 ? 6.465 -4.062 0.206 1 97.5 33 TYR B N 1
ATOM 1000 C CA . TYR B 1 33 ? 6.156 -4.41 -1.177 1 97.5 33 TYR B CA 1
ATOM 1001 C C . TYR B 1 33 ? 7.422 -4.793 -1.935 1 97.5 33 TYR B C 1
ATOM 1003 O O . TYR B 1 33 ? 7.41 -5.723 -2.746 1 97.5 33 TYR B O 1
ATOM 1011 N N . GLN B 1 34 ? 8.523 -4.137 -1.681 1 97.06 34 GLN B N 1
ATOM 1012 C CA . GLN B 1 34 ? 9.789 -4.473 -2.32 1 97.06 34 GLN B CA 1
ATOM 1013 C C . GLN B 1 34 ? 10.219 -5.898 -1.984 1 97.06 34 GLN B C 1
ATOM 1015 O O . GLN B 1 34 ? 10.672 -6.637 -2.859 1 97.06 34 GLN B O 1
ATOM 1020 N N . GLN B 1 35 ? 10.078 -6.258 -0.78 1 95.75 35 GLN B N 1
ATOM 1021 C CA . GLN B 1 35 ? 10.398 -7.617 -0.356 1 95.75 35 GLN B CA 1
ATOM 1022 C C . GLN B 1 35 ? 9.547 -8.641 -1.106 1 95.75 35 GLN B C 1
ATOM 1024 O O . GLN B 1 35 ? 10.039 -9.703 -1.492 1 95.75 35 GLN B O 1
ATOM 1029 N N . HIS B 1 36 ? 8.344 -8.266 -1.345 1 95.75 36 HIS B N 1
ATOM 1030 C CA . HIS B 1 36 ? 7.445 -9.227 -1.975 1 95.75 36 HIS B CA 1
ATOM 1031 C C . HIS B 1 36 ? 7.652 -9.266 -3.484 1 95.75 36 HIS B C 1
ATOM 1033 O O . HIS B 1 36 ? 7.395 -10.289 -4.125 1 95.75 36 HIS B O 1
ATOM 1039 N N . VAL B 1 37 ? 8.125 -8.203 -4.043 1 94.25 37 VAL B N 1
ATOM 1040 C CA . VAL B 1 37 ? 8.539 -8.234 -5.441 1 94.25 37 VAL B CA 1
ATOM 1041 C C . VAL B 1 37 ? 9.711 -9.195 -5.613 1 94.25 37 VAL B C 1
ATOM 1043 O O . VAL B 1 37 ? 9.742 -9.992 -6.551 1 94.25 37 VAL B O 1
ATOM 1046 N N . GLU B 1 38 ? 10.602 -9.141 -4.715 1 92.69 38 GLU B N 1
ATOM 1047 C CA . GLU B 1 38 ? 11.75 -10.047 -4.75 1 92.69 38 GLU B CA 1
ATOM 1048 C C . GLU B 1 38 ? 11.305 -11.5 -4.586 1 92.69 38 GLU B C 1
ATOM 1050 O O . GLU B 1 38 ? 11.773 -12.383 -5.312 1 92.69 38 GLU B O 1
ATOM 1055 N N . LEU B 1 39 ? 10.391 -11.727 -3.666 1 91.94 39 LEU B N 1
ATOM 1056 C CA . LEU B 1 39 ? 9.859 -13.062 -3.43 1 91.94 39 LEU B CA 1
ATOM 1057 C C . LEU B 1 39 ? 9.148 -13.594 -4.672 1 91.94 39 LEU B C 1
ATOM 1059 O O . LEU B 1 39 ? 9.266 -14.773 -5.004 1 91.94 39 LEU B O 1
ATOM 1063 N N . LEU B 1 40 ? 8.383 -12.766 -5.316 1 90.06 40 LEU B N 1
ATOM 1064 C CA . LEU B 1 40 ? 7.68 -13.141 -6.539 1 90.06 40 LEU B CA 1
ATOM 1065 C C . LEU B 1 40 ? 8.656 -13.656 -7.594 1 90.06 40 LEU B C 1
ATOM 1067 O O . LEU B 1 40 ? 8.359 -14.617 -8.305 1 90.06 40 LEU B O 1
ATOM 1071 N N . GLU B 1 41 ? 9.797 -13.031 -7.668 1 85.62 41 GLU B N 1
ATOM 1072 C CA . GLU B 1 41 ? 10.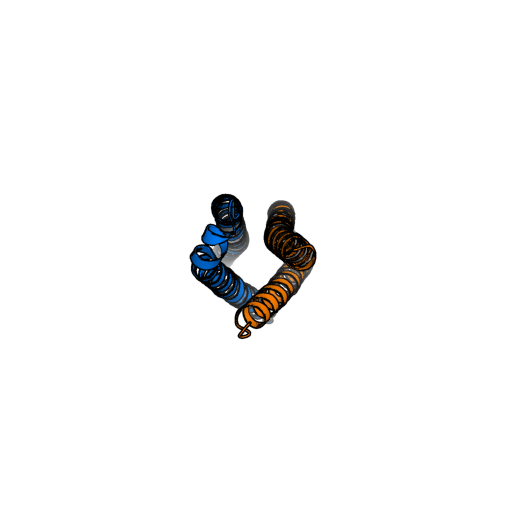805 -13.438 -8.641 1 85.62 41 GLU B CA 1
ATOM 1073 C C . GLU B 1 41 ? 11.344 -14.828 -8.328 1 85.62 41 GLU B C 1
ATOM 1075 O O . GLU B 1 41 ? 11.641 -15.602 -9.242 1 85.62 41 GLU B O 1
ATOM 1080 N N . GLU B 1 42 ? 11.391 -15.18 -7.07 1 84.38 42 GLU B N 1
ATOM 1081 C CA . GLU B 1 42 ? 11.867 -16.484 -6.637 1 84.38 42 GLU B CA 1
ATOM 1082 C C . GLU B 1 42 ? 10.828 -17.578 -6.898 1 84.38 42 GLU B C 1
ATOM 1084 O O . GLU B 1 42 ? 11.172 -18.734 -7.082 1 84.38 42 GLU B O 1
ATOM 1089 N N . LEU B 1 43 ? 9.586 -17.156 -6.902 1 84.88 43 LEU B N 1
ATOM 1090 C CA . LEU B 1 43 ? 8.5 -18.125 -7.02 1 84.88 43 LEU B CA 1
ATOM 1091 C C . LEU B 1 43 ? 8.172 -18.406 -8.484 1 84.88 43 LEU B C 1
ATOM 1093 O O . LEU B 1 43 ? 7.418 -19.328 -8.789 1 84.88 43 LEU B O 1
ATOM 1097 N N . LYS B 1 44 ? 8.672 -17.547 -9.336 1 81.5 44 LYS B N 1
ATOM 1098 C CA . LYS B 1 44 ? 8.406 -17.797 -10.75 1 81.5 44 LYS B CA 1
ATOM 1099 C C . LYS B 1 44 ? 8.766 -19.219 -11.141 1 81.5 44 LYS B C 1
ATOM 1101 O O . LYS B 1 44 ? 9.898 -19.672 -10.93 1 81.5 44 LYS B O 1
ATOM 1106 N N . PRO B 1 45 ? 7.625 -19.891 -11.633 1 75.12 45 PRO B N 1
ATOM 1107 C CA . PRO B 1 45 ? 7.914 -21.297 -11.961 1 75.12 45 PRO B CA 1
ATOM 1108 C C . PRO B 1 45 ? 8.867 -21.438 -13.148 1 75.12 45 PRO B C 1
ATOM 1110 O O . PRO B 1 45 ? 8.797 -20.656 -14.102 1 75.12 45 PRO B O 1
ATOM 1113 N N . THR B 1 46 ? 9.758 -22.375 -12.914 1 71.69 46 THR B N 1
ATOM 1114 C CA . THR B 1 46 ? 10.695 -22.688 -13.984 1 71.69 46 THR B CA 1
ATOM 1115 C C . THR B 1 46 ? 10.234 -23.938 -14.758 1 71.69 46 THR B C 1
ATOM 1117 O O . THR B 1 46 ? 10.609 -24.125 -15.922 1 71.69 46 THR B O 1
ATOM 1120 N N . THR B 1 47 ? 9.438 -24.812 -14.133 1 68.19 47 THR B N 1
ATOM 1121 C CA . THR B 1 47 ? 8.875 -26 -14.742 1 68.19 47 THR B CA 1
ATOM 1122 C C . THR B 1 47 ? 7.426 -26.203 -14.32 1 68.19 47 THR B C 1
ATOM 1124 O O . THR B 1 47 ? 6.941 -25.516 -13.414 1 68.19 47 THR B O 1
ATOM 1127 N N . ASN B 1 48 ? 6.723 -27.094 -15.023 1 62.06 48 ASN B N 1
ATOM 1128 C CA . ASN B 1 48 ? 5.34 -27.406 -14.672 1 62.06 48 ASN B CA 1
ATOM 1129 C C . ASN B 1 48 ? 5.238 -28.016 -13.273 1 62.06 48 ASN B C 1
ATOM 1131 O O . ASN B 1 48 ? 4.289 -27.734 -12.539 1 62.06 48 ASN B O 1
ATOM 1135 N N . SER B 1 49 ? 6.098 -28.953 -12.969 1 61.94 49 SER B N 1
ATOM 1136 C CA . SER B 1 49 ? 6.117 -29.578 -11.648 1 61.94 49 SER B CA 1
ATOM 1137 C C . SER B 1 49 ? 6.336 -28.531 -10.555 1 61.94 49 SER B C 1
ATOM 1139 O O . SER B 1 49 ? 5.789 -28.656 -9.453 1 61.94 49 SER B O 1
ATOM 1141 N N . ASP B 1 50 ? 6.973 -27.422 -10.891 1 64.06 50 ASP B N 1
ATOM 1142 C CA . ASP B 1 50 ? 7.277 -26.312 -9.977 1 64.06 50 ASP B CA 1
ATOM 1143 C C . ASP B 1 50 ? 6.027 -25.5 -9.664 1 64.06 50 ASP B C 1
ATOM 1145 O O . ASP B 1 50 ? 5.898 -24.953 -8.57 1 64.06 50 ASP B O 1
ATOM 1149 N N . LYS B 1 51 ? 5.191 -25.656 -10.555 1 63.66 51 LYS B N 1
ATOM 1150 C CA . LYS B 1 51 ? 4.012 -24.797 -10.453 1 63.66 51 LYS B CA 1
ATOM 1151 C C . LYS B 1 51 ? 3.133 -25.203 -9.281 1 63.66 51 LYS B C 1
ATOM 1153 O O . LYS B 1 51 ? 2.648 -24.359 -8.531 1 63.66 51 LYS B O 1
ATOM 1158 N N . LYS B 1 52 ? 2.893 -26.531 -9.125 1 64.56 52 LYS B N 1
ATOM 1159 C CA . LYS B 1 52 ? 2.016 -27.016 -8.062 1 64.56 52 LYS B CA 1
ATOM 1160 C C . LYS B 1 52 ? 2.611 -26.734 -6.688 1 64.56 52 LYS B C 1
ATOM 1162 O O . LYS B 1 52 ? 1.894 -26.344 -5.762 1 64.56 52 LYS B O 1
ATOM 1167 N N . ILE B 1 53 ? 3.914 -26.906 -6.664 1 62.47 53 ILE B N 1
ATOM 1168 C CA . ILE B 1 53 ? 4.594 -26.812 -5.379 1 62.47 53 ILE B CA 1
ATOM 1169 C C . ILE B 1 53 ? 4.582 -25.359 -4.887 1 62.47 53 ILE B C 1
ATOM 1171 O O . ILE B 1 53 ? 4.492 -25.109 -3.684 1 62.47 53 ILE B O 1
ATOM 1175 N N . LYS B 1 54 ? 4.402 -24.578 -5.906 1 77.38 54 LYS B N 1
ATOM 1176 C CA . LYS B 1 54 ? 4.586 -23.203 -5.48 1 77.38 54 LYS B CA 1
ATOM 1177 C C . LYS B 1 54 ? 3.244 -22.5 -5.277 1 77.38 54 LYS B C 1
ATOM 1179 O O . LYS B 1 54 ? 3.195 -21.359 -4.816 1 77.38 54 LYS B O 1
ATOM 1184 N N . ARG B 1 55 ? 2.162 -23.281 -5.484 1 78.38 55 ARG B N 1
ATOM 1185 C CA . ARG B 1 55 ? 0.829 -22.688 -5.391 1 78.38 55 ARG B CA 1
ATOM 1186 C C . ARG B 1 55 ? 0.506 -22.297 -3.953 1 78.38 55 ARG B C 1
ATOM 1188 O O . ARG B 1 55 ? -0.04 -21.219 -3.707 1 78.38 55 ARG B O 1
ATOM 1195 N N . GLU B 1 56 ? 0.864 -23.094 -3.078 1 79.06 56 GLU B N 1
ATOM 1196 C CA . GLU B 1 56 ? 0.604 -22.812 -1.67 1 79.06 56 GLU B CA 1
ATOM 1197 C C . GLU B 1 56 ? 1.393 -21.594 -1.195 1 79.06 56 GLU B C 1
ATOM 1199 O O . GLU B 1 56 ? 0.859 -20.734 -0.482 1 79.06 56 GLU B O 1
ATOM 1204 N N . THR B 1 57 ? 2.586 -21.484 -1.64 1 84.88 57 THR B N 1
ATOM 1205 C CA . THR B 1 57 ? 3.424 -20.359 -1.271 1 84.88 57 THR B CA 1
ATOM 1206 C C . THR B 1 57 ? 2.891 -19.062 -1.892 1 84.88 57 THR B C 1
ATOM 1208 O O . THR B 1 57 ? 2.926 -18 -1.262 1 84.88 57 THR B O 1
ATOM 1211 N N . GLU B 1 58 ? 2.322 -19.141 -3.039 1 86.44 58 GLU B N 1
ATOM 1212 C CA . GLU B 1 58 ? 1.699 -18 -3.703 1 86.44 58 GLU B CA 1
ATOM 1213 C C . GLU B 1 58 ? 0.488 -17.5 -2.924 1 86.44 58 GLU B C 1
ATOM 1215 O O . GLU B 1 58 ? 0.328 -16.297 -2.719 1 86.44 58 GLU B O 1
ATOM 1220 N N . MET B 1 59 ? -0.278 -18.469 -2.467 1 88 59 MET B N 1
ATOM 1221 C CA . MET B 1 59 ? -1.479 -18.109 -1.715 1 88 59 MET B CA 1
ATOM 1222 C C . MET B 1 59 ? -1.119 -17.453 -0.39 1 88 59 MET B C 1
ATOM 1224 O O . MET B 1 59 ? -1.771 -16.484 0.026 1 88 59 MET B O 1
ATOM 1228 N N . GLU B 1 60 ? -0.141 -17.922 0.183 1 89.44 60 GLU B N 1
ATOM 1229 C CA . GLU B 1 60 ? 0.314 -17.328 1.441 1 89.44 60 GLU B CA 1
ATOM 1230 C C . GLU B 1 60 ? 0.846 -15.922 1.234 1 89.44 60 GLU B C 1
ATOM 1232 O O . GLU B 1 60 ? 0.569 -15.023 2.035 1 89.44 60 GLU B O 1
ATOM 1237 N N . MET B 1 61 ? 1.554 -15.695 0.176 1 93.06 61 MET B N 1
ATOM 1238 C CA . MET B 1 61 ? 2.059 -14.375 -0.175 1 93.06 61 MET B CA 1
ATOM 1239 C C . MET B 1 61 ? 0.912 -13.391 -0.391 1 93.06 61 MET B C 1
ATOM 1241 O O . MET B 1 61 ? 0.938 -12.273 0.13 1 93.06 61 MET B O 1
ATOM 1245 N N . LEU B 1 62 ? -0.102 -13.852 -1.085 1 94.25 62 LEU B N 1
ATOM 1246 C CA . LEU B 1 62 ? -1.247 -12.992 -1.369 1 94.25 62 LEU B CA 1
ATOM 1247 C C . LEU B 1 62 ? -2.008 -12.656 -0.09 1 94.25 62 LEU B C 1
ATOM 1249 O O . L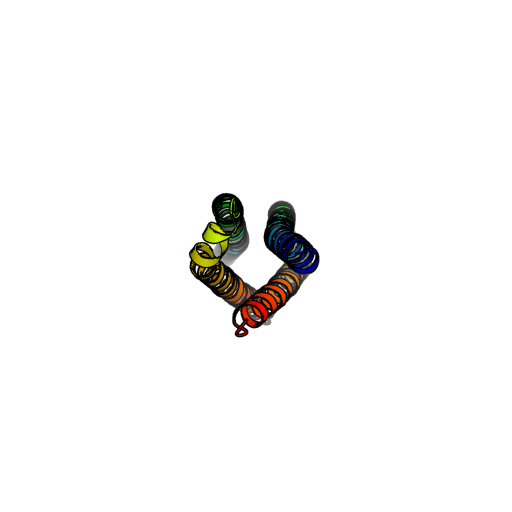EU B 1 62 ? -2.463 -11.523 0.09 1 94.25 62 LEU B O 1
ATOM 1253 N N . ARG B 1 63 ? -2.086 -13.578 0.81 1 93.62 63 ARG B N 1
ATOM 1254 C CA . ARG B 1 63 ? -2.777 -13.352 2.074 1 93.62 63 ARG B CA 1
ATOM 1255 C C . ARG B 1 63 ? -2.012 -12.359 2.945 1 93.62 63 ARG B C 1
ATOM 1257 O O . ARG B 1 63 ? -2.613 -11.484 3.578 1 93.62 63 ARG B O 1
ATOM 1264 N N . ALA B 1 64 ? -0.723 -12.508 2.955 1 95.75 64 ALA B N 1
ATOM 1265 C CA . ALA B 1 64 ? 0.114 -11.578 3.709 1 95.75 64 ALA B CA 1
ATOM 1266 C C . ALA B 1 64 ? -0.005 -10.164 3.154 1 95.75 64 ALA B C 1
ATOM 1268 O O . ALA B 1 64 ? -0.161 -9.203 3.914 1 95.75 64 ALA B O 1
ATOM 1269 N N . LEU B 1 65 ? 0.076 -10.055 1.852 1 97.5 65 LEU B N 1
ATOM 1270 C CA . LEU B 1 65 ? -0.094 -8.773 1.183 1 97.5 65 LEU B CA 1
ATOM 1271 C C . LEU B 1 65 ? -1.443 -8.148 1.529 1 97.5 65 LEU B C 1
ATOM 1273 O O . LEU B 1 65 ? -1.521 -6.965 1.861 1 97.5 65 LEU B O 1
ATOM 1277 N N . THR B 1 66 ? -2.479 -8.914 1.539 1 97.44 66 THR B N 1
ATOM 1278 C CA . THR B 1 66 ? -3.826 -8.438 1.826 1 97.44 66 THR B CA 1
ATOM 1279 C C . THR B 1 66 ? -3.928 -7.941 3.266 1 97.44 66 THR B C 1
ATOM 1281 O O . THR B 1 66 ? -4.383 -6.82 3.512 1 97.44 66 THR B O 1
ATOM 1284 N N . TYR B 1 67 ? -3.477 -8.766 4.113 1 97.88 67 TYR B N 1
ATOM 1285 C CA . TYR B 1 67 ? -3.592 -8.445 5.531 1 97.88 67 TYR B CA 1
ATOM 1286 C C . TYR B 1 67 ? -2.854 -7.156 5.863 1 97.88 67 TYR B C 1
ATOM 1288 O O . TYR B 1 67 ? -3.418 -6.254 6.48 1 97.88 67 TYR B O 1
ATOM 1296 N N . ARG B 1 68 ? -1.617 -6.973 5.457 1 97.88 68 ARG B N 1
ATOM 1297 C CA . ARG B 1 68 ? -0.806 -5.801 5.773 1 97.88 68 ARG B CA 1
ATOM 1298 C C . ARG B 1 68 ? -1.382 -4.547 5.125 1 97.88 68 ARG B C 1
ATOM 1300 O O . ARG B 1 68 ? -1.399 -3.477 5.738 1 97.88 68 ARG B O 1
ATOM 1307 N N . THR B 1 69 ? -1.836 -4.684 3.928 1 98.31 69 THR B N 1
ATOM 1308 C CA . THR B 1 69 ? -2.396 -3.535 3.227 1 98.31 69 THR B CA 1
ATOM 1309 C C . THR B 1 69 ? -3.709 -3.098 3.871 1 98.31 69 THR B C 1
ATOM 1311 O O . THR B 1 69 ? -3.959 -1.9 4.027 1 98.31 69 THR B O 1
ATOM 1314 N N . GLU B 1 70 ? -4.535 -4.023 4.32 1 97.81 70 GLU B N 1
ATOM 1315 C CA . GLU B 1 70 ? -5.773 -3.713 5.023 1 97.81 70 GLU B CA 1
ATOM 1316 C C . GLU B 1 70 ? -5.496 -3.008 6.348 1 97.81 70 GLU B C 1
ATOM 1318 O O . GLU B 1 70 ? -6.191 -2.055 6.711 1 97.81 70 GLU B O 1
ATOM 1323 N N . TYR B 1 71 ? -4.535 -3.504 6.988 1 97.94 71 TYR B N 1
ATOM 1324 C CA . TYR B 1 71 ? -4.16 -2.873 8.25 1 97.94 71 TYR B CA 1
ATOM 1325 C C . TYR B 1 71 ? -3.732 -1.428 8.031 1 97.94 71 TYR B C 1
ATOM 1327 O O . TYR B 1 71 ? -4.086 -0.544 8.82 1 97.94 71 TYR B O 1
ATOM 1335 N N . PHE B 1 72 ? -3.051 -1.168 6.969 1 98.19 72 PHE B N 1
ATOM 1336 C CA . PHE B 1 72 ? -2.621 0.192 6.664 1 98.19 72 PHE B CA 1
ATOM 1337 C C . PHE B 1 72 ? -3.818 1.076 6.332 1 98.19 72 PHE B C 1
ATOM 1339 O O . PHE B 1 72 ? -3.891 2.225 6.777 1 98.19 72 PHE B O 1
ATOM 1346 N N . VAL B 1 73 ? -4.781 0.581 5.672 1 97.62 73 VAL B N 1
ATOM 1347 C CA . VAL B 1 73 ? -6.012 1.315 5.391 1 97.62 73 VAL B CA 1
ATOM 1348 C C . VAL B 1 73 ? -6.684 1.713 6.703 1 97.62 73 VAL B C 1
ATOM 1350 O O . VAL B 1 73 ? -7.133 2.852 6.855 1 97.62 73 VAL B O 1
ATOM 1353 N N . TYR B 1 74 ? -6.691 0.767 7.559 1 97.06 74 TYR B N 1
ATOM 1354 C CA . TYR B 1 74 ? -7.281 1.038 8.867 1 97.06 74 TYR B CA 1
ATOM 1355 C C . TYR B 1 74 ? -6.566 2.188 9.562 1 97.06 74 TYR B C 1
ATOM 1357 O O . TYR B 1 74 ? -7.211 3.08 10.117 1 97.06 74 TYR B O 1
ATOM 1365 N N . GLN B 1 75 ? -5.281 2.262 9.539 1 94.44 75 GLN B N 1
ATOM 1366 C CA . GLN B 1 75 ? -4.48 3.32 10.148 1 94.44 75 GLN B CA 1
ATOM 1367 C C . GLN B 1 75 ? -4.758 4.668 9.484 1 94.44 75 GLN B C 1
ATOM 1369 O O . GLN B 1 75 ? -4.902 5.684 10.164 1 94.44 75 GLN B O 1
ATOM 1374 N N . LEU B 1 76 ? -4.852 4.664 8.195 1 95.88 76 LEU B N 1
ATOM 1375 C CA . LEU B 1 76 ? -5.129 5.879 7.441 1 95.88 76 LEU B CA 1
ATOM 1376 C C . LEU B 1 76 ? -6.5 6.445 7.805 1 95.88 76 LEU B C 1
ATOM 1378 O O . LEU B 1 76 ? -6.633 7.637 8.078 1 95.88 76 LEU B O 1
ATOM 1382 N N . LYS B 1 77 ? -7.465 5.59 7.859 1 94.25 77 LYS B N 1
ATOM 1383 C CA . LYS B 1 77 ? -8.82 6.02 8.18 1 94.25 77 LYS B CA 1
ATOM 1384 C C . LYS B 1 77 ? -8.891 6.586 9.602 1 94.25 77 LYS B C 1
ATOM 1386 O O . LYS B 1 77 ? -9.586 7.578 9.844 1 94.25 77 LYS B O 1
ATOM 1391 N N . SER B 1 78 ? -8.211 5.988 10.477 1 91.31 78 SER B N 1
ATOM 1392 C CA . SER B 1 78 ? -8.148 6.48 11.852 1 91.31 78 SER B CA 1
ATOM 1393 C C . SER B 1 78 ? -7.562 7.891 11.906 1 91.31 78 SER B C 1
ATOM 1395 O O . SER B 1 78 ? -8.047 8.742 12.656 1 91.31 78 SER B O 1
ATOM 1397 N N . LYS B 1 79 ? -6.586 8.188 11.094 1 89.19 79 LYS B N 1
ATOM 1398 C CA . LYS B 1 79 ? -5.953 9.508 11.031 1 89.19 79 LYS B CA 1
ATOM 1399 C C . LYS B 1 79 ? -6.895 10.539 10.422 1 89.19 79 LYS B C 1
ATOM 1401 O O . LYS B 1 79 ? -6.973 11.672 10.906 1 89.19 79 LYS B O 1
ATOM 1406 N N . VAL B 1 80 ? -7.617 10.148 9.414 1 87.06 80 VAL B N 1
ATOM 1407 C CA . VAL B 1 80 ? -8.594 11.031 8.781 1 87.06 80 VAL B CA 1
ATOM 1408 C C . VAL B 1 80 ? -9.672 11.414 9.797 1 87.06 80 VAL B C 1
ATOM 1410 O O . VAL B 1 80 ? -10.039 12.586 9.906 1 87.06 80 VAL B O 1
ATOM 1413 N N . GLU B 1 81 ? -10.133 10.484 10.562 1 85.88 81 GLU B N 1
ATOM 1414 C CA . GLU B 1 81 ? -11.156 10.734 11.578 1 85.88 81 GLU B CA 1
ATOM 1415 C C . GLU B 1 81 ? -10.656 11.695 12.648 1 85.88 81 GLU B C 1
ATOM 1417 O O . GLU B 1 81 ? -11.367 12.609 13.055 1 85.88 81 GLU B O 1
ATOM 1422 N N . LYS B 1 82 ? -9.453 11.531 13.023 1 84.06 82 LYS B N 1
ATOM 1423 C CA . LYS B 1 82 ? -8.859 12.383 14.055 1 84.06 82 LYS B CA 1
ATOM 1424 C C . LYS B 1 82 ? -8.68 13.812 13.547 1 84.06 82 LYS B C 1
ATOM 1426 O O . LYS B 1 82 ? -8.898 14.766 14.297 1 84.06 82 LYS B O 1
ATOM 1431 N N . MET B 1 83 ? -8.367 13.984 12.359 1 81 83 MET B N 1
ATOM 1432 C CA . MET B 1 83 ? -8.117 15.297 11.781 1 81 83 MET B CA 1
ATOM 1433 C C . MET B 1 83 ? -9.422 16.031 11.492 1 81 83 MET B C 1
ATOM 1435 O O . MET B 1 83 ? -9.461 17.25 11.438 1 81 83 MET B O 1
ATOM 1439 N N . SER B 1 84 ? -10.453 15.25 11.219 1 73.88 84 SER B N 1
ATOM 1440 C CA . SER B 1 84 ? -11.742 15.836 10.859 1 73.88 84 SER B CA 1
ATOM 1441 C C . SER B 1 84 ? -12.508 16.297 12.094 1 73.88 84 SER B C 1
ATOM 1443 O O . SER B 1 84 ? -13.555 16.938 11.977 1 73.88 84 SER B O 1
ATOM 1445 N N . ARG B 1 85 ? -11.945 15.945 13.188 1 66.69 85 ARG B N 1
ATOM 1446 C CA . ARG B 1 85 ? -12.617 16.406 14.398 1 66.69 85 ARG B CA 1
ATOM 1447 C C . ARG B 1 85 ? -12.445 17.922 14.578 1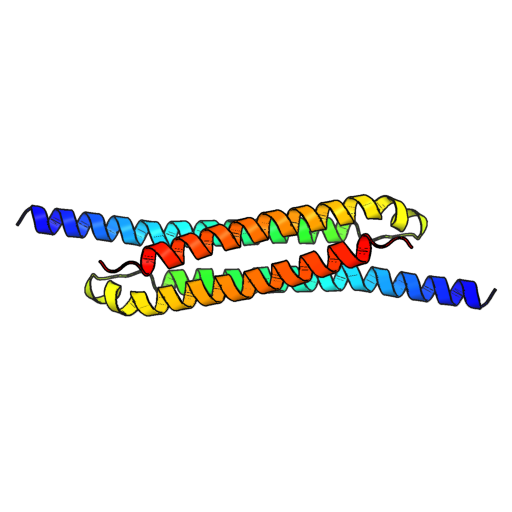 66.69 85 ARG B C 1
ATOM 1449 O O . ARG B 1 85 ? -11.367 18.453 14.344 1 66.69 85 ARG B O 1
ATOM 1456 N N . PRO B 1 86 ? -13.633 18.578 14.727 1 59.12 86 PRO B N 1
ATOM 1457 C CA . PRO B 1 86 ? -13.539 20.016 15 1 59.12 86 PRO B CA 1
ATOM 1458 C C . PRO B 1 86 ? -12.617 20.328 16.172 1 59.12 86 PRO B C 1
ATOM 1460 O O . PRO B 1 86 ? -12.508 19.531 17.109 1 59.12 86 PRO B O 1
ATOM 1463 N N . ILE B 1 87 ? -11.547 21.234 15.977 1 49.31 87 ILE B N 1
ATOM 1464 C CA . ILE B 1 87 ? -10.75 21.719 17.109 1 49.31 87 ILE B CA 1
ATOM 1465 C C . ILE B 1 87 ? -11.672 22.266 18.188 1 49.31 87 ILE B C 1
ATOM 1467 O O . ILE B 1 87 ? -12.57 23.062 17.906 1 49.31 87 ILE B O 1
#

Solvent-accessible surface area (backbone atoms only — not comparable to full-atom values): 9589 Å² total; per-residue (Å²): 118,70,64,60,53,50,49,49,53,48,49,52,51,49,54,55,47,51,56,52,49,52,44,52,54,44,50,51,50,37,52,54,42,52,55,50,46,55,49,51,65,71,58,55,62,87,47,77,78,42,43,66,70,37,46,60,56,49,51,51,51,50,49,51,52,37,52,57,51,49,52,50,40,53,54,45,52,54,51,52,56,61,67,68,46,83,130,119,69,64,58,51,50,50,48,52,47,50,52,49,49,52,55,46,50,55,53,48,53,41,52,53,43,51,50,52,37,51,53,42,52,55,49,45,55,50,50,65,69,58,53,62,87,47,75,78,42,43,67,69,38,46,63,57,50,52,51,51,51,50,52,54,36,51,57,51,50,53,48,41,52,54,45,52,54,51,52,55,61,66,67,46,82,131

Secondary structure (DSSP, 8-state):
-HHHHHHHHHHHHHHHHHHHHHHHHHHHHHHHHHHHHHHHHHH--SSHHHHHHHHHHHHHHHHHHHHHHHHHHHHHHHHHHHHHS--/-HHHHHHHHHHHHHHHHHHHHHHHHHHHHHHHHHHHHHHHHHHS-SSHHHHHHHHHHHHHHHHHHHHHHHHHHHHHHHHHHHHHS--

pLDDT: mean 80.78, std 16.76, range [49.31, 98.31]

Radius of gyration: 21.9 Å; Cα contacts (8 Å, |Δi|>4): 80; chains: 2; bounding box: 25×70×59 Å